Protein AF-A0A126Z7J5-F1 (afdb_monomer)

Mean predicted aligned error: 11.83 Å

Secondary structure (DSSP, 8-state):
--------------TTS---HHHHHHHHHHHHHHHHHHHHHTTPPPPHHHHHHHHHHHHHHHTTSPP--

Radius of gyration: 19.9 Å; Cα contacts (8 Å, |Δi|>4): 42; chains: 1; bounding box: 45×36×56 Å

Solvent-accessible surface area (backbone atoms only — not comparable to full-atom values): 4285 Å² total; per-residue (Å²): 140,91,82,79,86,83,73,76,91,68,81,76,70,63,92,88,75,80,73,56,68,46,57,52,21,42,56,52,19,50,54,28,48,51,52,38,50,50,25,51,75,69,74,41,83,52,58,68,66,42,55,53,50,22,54,52,20,47,51,50,45,43,66,89,58,76,82,87,125

pLDDT: mean 79.41, std 21.26, range [41.62, 98.25]

Nearest PDB structures (foldseek):
  2yfd-assembly1_D  TM=7.892E-01  e=1.667E+00  Deinococcus radiodurans R1 = ATCC 13939 = DSM 20539
  5hx1-assembly2_B  TM=7.934E-01  e=2.021E+00  Deinococcus radiodurans
  5hva-assembly1_A  TM=7.853E-01  e=2.451E+00  Deinococcus radiod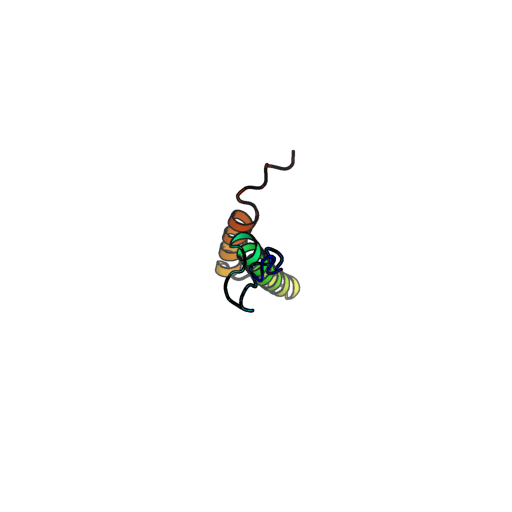urans
  5hwu-assembly1_A  TM=7.734E-01  e=2.971E+00  Deinococcus radiodurans R1 = ATCC 13939 = DSM 20539
  8vb0-assembly1_J  TM=3.784E-01  e=3.602E+00  Pectobacterium phage PhiM1

Structure (mmCIF, N/CA/C/O backbone):
data_AF-A0A126Z7J5-F1
#
_entry.id   AF-A0A126Z7J5-F1
#
loop_
_atom_site.group_PDB
_atom_site.id
_atom_site.type_symbol
_atom_site.label_atom_id
_a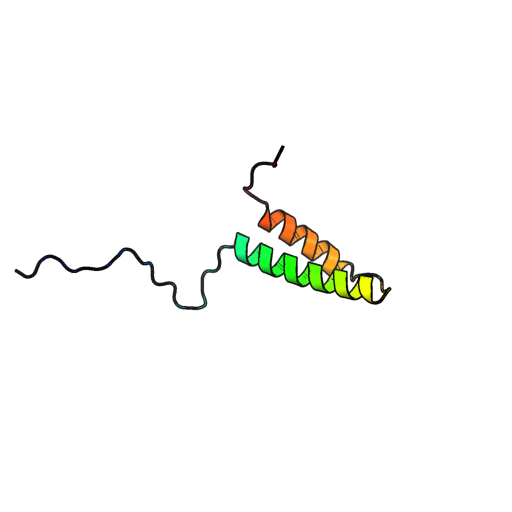tom_site.label_alt_id
_atom_site.label_comp_id
_atom_site.label_asym_id
_atom_site.label_entity_id
_atom_site.label_seq_id
_atom_site.pdbx_PDB_ins_code
_atom_site.Cartn_x
_atom_site.Cartn_y
_atom_site.Cartn_z
_atom_site.occupancy
_atom_site.B_iso_or_equiv
_atom_site.auth_seq_id
_atom_site.auth_comp_id
_atom_site.auth_asym_id
_atom_site.auth_atom_id
_atom_site.pdbx_PDB_model_num
ATOM 1 N N . MET A 1 1 ? 33.703 -25.927 -42.801 1.00 43.09 1 MET A N 1
ATOM 2 C CA . MET A 1 1 ? 32.810 -24.753 -42.833 1.00 43.09 1 MET A CA 1
ATOM 3 C C . MET A 1 1 ? 31.484 -25.195 -42.248 1.00 43.09 1 MET A C 1
ATOM 5 O O . MET A 1 1 ? 30.757 -25.906 -42.923 1.00 43.09 1 MET A O 1
ATOM 9 N N . ILE A 1 2 ? 31.247 -24.910 -40.969 1.00 43.78 2 ILE A N 1
ATOM 10 C CA . ILE A 1 2 ? 29.962 -25.165 -40.310 1.00 43.78 2 ILE A CA 1
ATOM 11 C C . ILE A 1 2 ? 29.463 -23.772 -39.945 1.00 43.78 2 ILE A C 1
ATOM 13 O O . ILE A 1 2 ? 29.951 -23.179 -38.988 1.00 43.78 2 ILE A O 1
ATOM 17 N N . ASP A 1 3 ? 28.619 -23.214 -40.804 1.00 45.91 3 ASP A N 1
ATOM 18 C CA . ASP A 1 3 ? 27.968 -21.923 -40.598 1.00 45.91 3 ASP A CA 1
ATOM 19 C C . ASP A 1 3 ? 26.491 -22.176 -40.277 1.00 45.91 3 ASP A C 1
ATOM 21 O O . ASP A 1 3 ? 25.915 -23.161 -40.746 1.00 45.91 3 ASP A O 1
ATOM 25 N N . GLY A 1 4 ? 25.899 -21.306 -39.463 1.00 43.25 4 GLY A N 1
ATOM 26 C CA . GLY A 1 4 ? 24.480 -21.353 -39.122 1.00 43.25 4 GLY A CA 1
ATOM 27 C C . GLY A 1 4 ? 24.164 -21.921 -37.743 1.00 43.25 4 GLY A C 1
ATOM 28 O O . GLY A 1 4 ? 23.233 -22.710 -37.592 1.00 43.25 4 GLY A O 1
ATOM 29 N N . GLY A 1 5 ? 24.923 -21.519 -36.721 1.00 41.62 5 GLY A N 1
ATOM 30 C CA . GLY A 1 5 ? 24.516 -21.687 -35.331 1.00 41.62 5 GLY A CA 1
ATOM 31 C C . GLY A 1 5 ? 23.178 -20.994 -35.080 1.00 41.62 5 GLY A C 1
ATOM 32 O O . GLY A 1 5 ? 23.086 -19.769 -35.090 1.00 41.62 5 GLY A O 1
ATOM 33 N N . GLY A 1 6 ? 22.146 -21.795 -34.832 1.00 49.31 6 GLY A N 1
ATOM 34 C CA . GLY A 1 6 ? 20.909 -21.319 -34.243 1.00 49.31 6 GLY A CA 1
ATOM 35 C C . GLY A 1 6 ? 21.142 -20.801 -32.825 1.00 49.31 6 GLY A C 1
ATOM 36 O O . GLY A 1 6 ? 21.868 -21.408 -32.032 1.00 49.31 6 GLY A O 1
ATOM 37 N N . ARG A 1 7 ? 20.480 -19.693 -32.502 1.00 51.66 7 ARG A N 1
ATOM 38 C CA . ARG A 1 7 ? 19.695 -19.538 -31.275 1.00 51.66 7 ARG A CA 1
ATOM 39 C C . ARG A 1 7 ? 19.040 -18.169 -31.285 1.00 51.66 7 ARG A C 1
ATOM 41 O O . ARG A 1 7 ? 19.708 -17.145 -31.211 1.00 51.66 7 ARG A O 1
ATOM 48 N N . ASP A 1 8 ? 17.720 -18.220 -31.395 1.00 51.00 8 ASP A N 1
ATOM 49 C CA . ASP A 1 8 ? 16.749 -17.310 -30.804 1.00 51.00 8 ASP A CA 1
ATOM 50 C C . ASP A 1 8 ? 17.373 -16.321 -29.817 1.00 51.00 8 ASP A C 1
ATOM 52 O O . ASP A 1 8 ? 17.993 -16.727 -28.830 1.00 51.00 8 ASP A O 1
ATOM 56 N N . GLY A 1 9 ? 17.123 -15.031 -30.039 1.00 45.72 9 GLY A N 1
ATOM 57 C CA . GLY A 1 9 ? 17.395 -13.936 -29.107 1.00 45.72 9 GLY A CA 1
ATOM 58 C C . GLY A 1 9 ? 16.554 -14.000 -27.828 1.00 45.72 9 GLY A C 1
ATOM 59 O O . GLY A 1 9 ? 16.004 -12.996 -27.390 1.00 45.72 9 GLY A O 1
ATOM 60 N N . ARG A 1 10 ? 16.438 -15.180 -27.216 1.00 46.31 10 ARG A N 1
ATOM 61 C CA . ARG A 1 10 ? 16.031 -15.332 -25.828 1.00 46.31 10 ARG A CA 1
ATOM 62 C C . ARG A 1 10 ? 17.244 -14.983 -24.985 1.00 46.31 10 ARG A C 1
ATOM 64 O O . ARG A 1 10 ? 18.102 -15.828 -24.731 1.00 46.31 10 ARG A O 1
ATOM 71 N N . CYS A 1 11 ? 17.308 -13.727 -24.555 1.00 48.72 11 CYS A N 1
ATOM 72 C CA . CYS A 1 11 ? 17.967 -13.395 -23.304 1.00 48.72 11 CYS A CA 1
ATOM 73 C C . CYS A 1 11 ? 17.359 -14.320 -22.242 1.00 48.72 11 CYS A C 1
ATOM 75 O O . CYS A 1 11 ? 16.217 -14.152 -21.825 1.00 48.72 11 CYS A O 1
ATOM 77 N N . GLN A 1 12 ? 18.081 -15.388 -21.922 1.00 47.06 12 GLN A N 1
ATOM 78 C CA . GLN A 1 12 ? 17.744 -16.301 -20.846 1.00 47.06 12 GLN A CA 1
ATOM 79 C C . GLN A 1 12 ? 18.070 -15.554 -19.554 1.00 47.06 12 GLN A C 1
ATOM 81 O O . GLN A 1 12 ? 19.230 -15.488 -19.153 1.00 47.06 12 GLN A O 1
ATOM 86 N N . THR A 1 13 ? 17.059 -14.927 -18.956 1.00 48.69 13 THR A N 1
ATOM 87 C CA . THR A 1 13 ? 17.125 -14.424 -17.584 1.00 48.69 13 THR A CA 1
ATOM 88 C C . THR A 1 13 ? 17.420 -15.616 -16.682 1.00 48.69 13 THR A C 1
ATOM 90 O O . THR A 1 13 ? 16.656 -16.580 -16.656 1.00 48.69 13 THR A O 1
ATOM 93 N N . ILE A 1 14 ? 18.553 -15.578 -15.981 1.00 54.44 14 ILE A N 1
ATOM 94 C CA . ILE A 1 14 ? 18.802 -16.476 -14.854 1.00 54.44 14 ILE A CA 1
ATOM 95 C C . ILE A 1 14 ? 17.656 -16.237 -13.872 1.00 54.44 14 ILE A C 1
ATOM 97 O O . ILE A 1 14 ? 17.450 -15.104 -13.438 1.00 54.44 14 ILE A O 1
ATOM 101 N N . GLU A 1 15 ? 16.882 -17.284 -13.593 1.00 51.97 15 GLU A N 1
ATOM 102 C CA . GLU A 1 15 ? 15.708 -17.256 -12.722 1.00 51.97 15 GLU A CA 1
ATOM 103 C C . GLU A 1 15 ? 16.062 -16.584 -11.381 1.00 51.97 15 GLU A C 1
ATOM 105 O O . GLU A 1 15 ? 16.705 -17.187 -10.525 1.00 51.97 15 GLU A O 1
ATOM 110 N N . GLY A 1 16 ? 15.702 -15.303 -11.224 1.00 54.31 16 GLY A N 1
ATOM 111 C CA . GLY A 1 16 ? 15.827 -14.570 -9.961 1.00 54.31 16 GLY A CA 1
ATOM 112 C C . GLY A 1 16 ? 16.479 -13.181 -9.987 1.00 54.31 16 GLY A C 1
ATOM 113 O O . GLY A 1 16 ? 16.402 -12.503 -8.967 1.00 54.31 16 GLY A O 1
ATOM 114 N N . ILE A 1 17 ? 17.091 -12.709 -11.082 1.00 55.25 17 ILE A N 1
ATOM 115 C CA . ILE A 1 17 ? 17.751 -11.382 -11.105 1.00 55.25 17 ILE A CA 1
ATOM 116 C C . ILE A 1 17 ? 17.455 -10.648 -12.417 1.00 55.25 17 ILE A C 1
ATOM 118 O O . ILE A 1 17 ? 18.252 -10.725 -13.339 1.00 55.25 17 ILE A O 1
ATOM 122 N N . ASP A 1 18 ? 16.266 -10.047 -12.519 1.00 60.44 18 ASP A N 1
ATOM 123 C CA . ASP A 1 18 ? 15.955 -8.748 -13.164 1.00 60.44 18 ASP A CA 1
ATOM 124 C C . ASP A 1 18 ? 14.424 -8.660 -13.325 1.00 60.44 18 ASP A C 1
ATOM 126 O O . ASP A 1 18 ? 13.870 -8.836 -14.410 1.00 60.44 18 ASP A O 1
ATOM 130 N N . MET A 1 19 ? 13.690 -8.477 -12.220 1.00 72.75 19 MET A N 1
ATOM 131 C CA . MET A 1 19 ? 12.293 -8.055 -12.351 1.00 72.75 19 MET A CA 1
ATOM 132 C C . MET A 1 19 ? 12.307 -6.575 -12.754 1.00 72.75 19 MET A C 1
ATOM 134 O O . MET A 1 19 ? 12.944 -5.779 -12.055 1.00 72.75 19 MET A O 1
ATOM 138 N N . PRO A 1 20 ? 11.617 -6.174 -13.837 1.00 84.94 20 PRO A N 1
ATOM 139 C CA . PRO A 1 20 ? 11.477 -4.774 -14.203 1.00 84.94 20 PRO A CA 1
ATOM 140 C C . PRO A 1 20 ? 11.040 -3.937 -12.999 1.00 84.94 20 PRO A C 1
ATOM 142 O O . PRO A 1 20 ? 10.090 -4.299 -12.306 1.00 84.94 20 PRO A O 1
ATOM 145 N N . LEU A 1 21 ? 11.687 -2.787 -12.775 1.00 84.69 21 LEU A N 1
ATOM 146 C CA . LEU A 1 21 ? 11.414 -1.907 -11.626 1.00 84.69 21 LEU A CA 1
ATOM 147 C C . LEU A 1 21 ? 9.915 -1.616 -11.449 1.00 84.69 21 LEU A C 1
ATOM 149 O O . LEU A 1 21 ? 9.405 -1.564 -10.335 1.00 84.69 21 LEU A O 1
ATOM 153 N N . ARG A 1 22 ? 9.200 -1.472 -12.566 1.00 86.75 22 ARG A N 1
ATOM 154 C CA . ARG A 1 22 ? 7.758 -1.230 -12.587 1.00 86.75 22 ARG A CA 1
ATOM 155 C C . ARG A 1 22 ? 6.939 -2.423 -12.093 1.00 86.75 22 ARG A C 1
ATOM 157 O O . ARG A 1 22 ? 5.928 -2.226 -11.427 1.00 86.75 22 ARG A O 1
ATOM 164 N N . GLU A 1 23 ? 7.340 -3.641 -12.437 1.00 89.12 23 GLU A N 1
ATOM 165 C CA . GLU A 1 23 ? 6.690 -4.858 -11.943 1.00 89.12 23 GLU A CA 1
ATOM 166 C C . GLU A 1 23 ? 6.989 -5.047 -10.457 1.00 89.12 23 GLU A C 1
ATOM 168 O O . GLU A 1 23 ?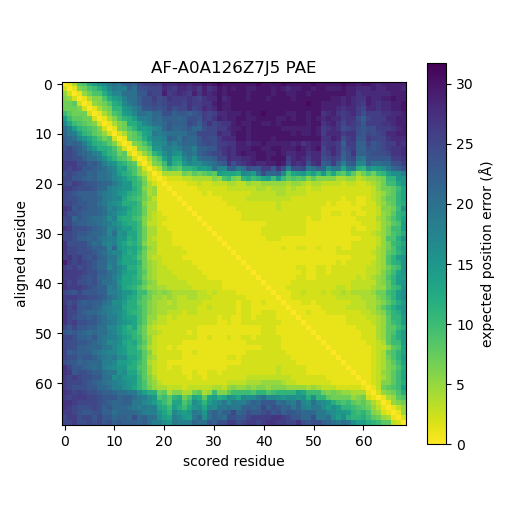 6.060 -5.245 -9.682 1.00 89.12 23 GLU A O 1
ATOM 173 N N . ALA A 1 24 ? 8.234 -4.816 -10.032 1.00 90.69 24 ALA A N 1
ATOM 174 C CA . ALA A 1 24 ? 8.596 -4.838 -8.616 1.00 90.69 24 ALA A CA 1
ATOM 175 C C . ALA A 1 24 ? 7.797 -3.808 -7.798 1.00 90.69 24 ALA A C 1
ATOM 177 O O . ALA A 1 24 ? 7.308 -4.118 -6.714 1.00 90.69 24 ALA A O 1
ATOM 178 N N . ALA A 1 25 ? 7.598 -2.601 -8.335 1.00 92.56 25 ALA A N 1
ATOM 179 C CA . ALA A 1 25 ? 6.762 -1.586 -7.702 1.00 92.56 25 ALA A CA 1
ATOM 180 C C . ALA A 1 25 ? 5.293 -2.028 -7.587 1.00 92.56 25 ALA A C 1
ATOM 182 O O . ALA A 1 25 ? 4.669 -1.797 -6.557 1.00 92.56 25 ALA A O 1
ATOM 183 N N . ARG A 1 26 ? 4.733 -2.706 -8.597 1.00 93.25 26 ARG A N 1
ATOM 184 C CA . ARG A 1 26 ? 3.359 -3.239 -8.528 1.00 93.25 26 ARG A CA 1
ATOM 185 C C . ARG A 1 26 ? 3.218 -4.309 -7.452 1.00 93.25 26 ARG A C 1
ATOM 187 O O . ARG A 1 26 ? 2.296 -4.220 -6.650 1.00 93.25 26 ARG A O 1
ATOM 194 N N . GLU A 1 27 ? 4.154 -5.251 -7.395 1.00 94.88 27 GLU A N 1
ATOM 195 C CA . GLU A 1 27 ? 4.155 -6.298 -6.371 1.00 94.88 27 GLU A CA 1
ATOM 196 C C . GLU A 1 27 ? 4.229 -5.685 -4.965 1.00 94.88 27 GLU A C 1
ATOM 198 O O . GLU A 1 27 ? 3.432 -6.020 -4.091 1.00 94.88 27 GLU A O 1
ATOM 203 N N . MET A 1 28 ? 5.130 -4.718 -4.751 1.00 96.69 28 MET A N 1
ATOM 204 C CA . MET A 1 28 ? 5.235 -4.033 -3.458 1.00 96.69 28 MET A CA 1
ATOM 205 C C . MET A 1 28 ? 3.974 -3.230 -3.125 1.00 96.69 28 MET A C 1
ATOM 207 O O . MET A 1 28 ? 3.492 -3.297 -1.994 1.00 96.69 28 MET A O 1
ATOM 211 N N . ARG A 1 29 ? 3.397 -2.512 -4.097 1.00 96.50 29 ARG A N 1
ATOM 212 C CA . ARG A 1 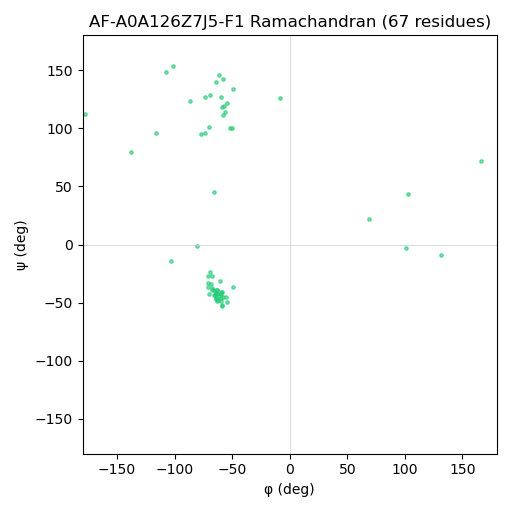29 ? 2.114 -1.812 -3.930 1.00 96.50 29 ARG A CA 1
ATOM 213 C C . ARG A 1 29 ? 1.027 -2.779 -3.463 1.00 96.50 29 ARG A C 1
ATOM 215 O O . ARG A 1 29 ? 0.289 -2.450 -2.539 1.00 96.50 29 ARG A O 1
ATOM 222 N N . ASP A 1 30 ? 0.933 -3.957 -4.069 1.00 97.31 30 ASP A N 1
ATOM 223 C CA . ASP A 1 30 ? -0.121 -4.926 -3.765 1.00 97.31 30 ASP A CA 1
ATOM 224 C C . ASP A 1 30 ? 0.066 -5.565 -2.378 1.00 97.31 30 ASP A C 1
ATOM 226 O O . ASP A 1 30 ? -0.917 -5.777 -1.664 1.00 97.31 30 ASP A O 1
ATOM 230 N N . VAL A 1 31 ? 1.313 -5.766 -1.930 1.00 97.75 31 VAL A N 1
ATOM 231 C CA . VAL A 1 31 ? 1.618 -6.181 -0.548 1.00 97.75 31 VAL A CA 1
ATOM 232 C C . VAL A 1 31 ? 1.081 -5.167 0.463 1.00 97.75 31 VAL A C 1
ATOM 234 O O . VAL A 1 31 ? 0.321 -5.543 1.360 1.00 97.75 31 VAL A O 1
ATOM 237 N N . TYR A 1 32 ? 1.412 -3.881 0.302 1.00 97.94 32 TYR A N 1
ATOM 238 C CA . TYR A 1 32 ? 0.930 -2.846 1.224 1.00 97.94 32 TYR A CA 1
ATOM 239 C C . TYR A 1 32 ? -0.583 -2.627 1.109 1.00 97.94 32 TYR A C 1
ATOM 241 O O . TYR A 1 32 ? -1.245 -2.408 2.121 1.00 97.94 32 TYR A O 1
ATOM 249 N N . ALA A 1 33 ? -1.165 -2.754 -0.088 1.00 97.94 33 ALA A N 1
ATOM 250 C CA . ALA A 1 33 ? -2.614 -2.693 -0.269 1.00 97.94 33 ALA A CA 1
ATOM 251 C C . ALA A 1 33 ? -3.328 -3.794 0.531 1.00 97.94 33 ALA A C 1
ATOM 253 O O . ALA A 1 33 ? -4.327 -3.521 1.197 1.00 97.94 33 ALA A O 1
ATOM 254 N N . ASN A 1 34 ? -2.796 -5.020 0.516 1.00 98.19 34 ASN A N 1
ATOM 255 C CA . ASN A 1 34 ? -3.337 -6.130 1.297 1.00 98.19 34 ASN A CA 1
ATOM 256 C C . ASN A 1 34 ? -3.198 -5.905 2.806 1.00 98.19 34 ASN A C 1
ATOM 258 O O . ASN A 1 34 ? -4.111 -6.234 3.563 1.00 98.19 34 ASN A O 1
ATOM 262 N N . GLU A 1 35 ? -2.078 -5.344 3.257 1.00 97.25 35 GLU A N 1
ATOM 263 C CA . GLU A 1 35 ? -1.882 -5.003 4.666 1.00 97.25 35 GLU A CA 1
ATOM 264 C C . GLU A 1 35 ? -2.899 -3.958 5.145 1.00 97.25 35 GLU A C 1
ATOM 266 O O . GLU A 1 35 ? -3.568 -4.168 6.161 1.00 97.25 35 GLU A O 1
ATOM 271 N N . ILE A 1 36 ? -3.071 -2.880 4.374 1.00 98.25 36 ILE A N 1
ATOM 272 C CA . ILE A 1 36 ? -4.062 -1.831 4.637 1.00 98.25 36 ILE A CA 1
ATOM 273 C C . ILE A 1 36 ? -5.469 -2.434 4.648 1.00 98.25 36 ILE A C 1
ATOM 275 O O . ILE A 1 36 ? -6.227 -2.216 5.594 1.00 98.25 36 ILE A O 1
ATOM 279 N N . ALA A 1 37 ? -5.814 -3.241 3.639 1.00 98.12 37 ALA A N 1
ATOM 280 C CA . ALA A 1 37 ? -7.116 -3.892 3.550 1.00 98.12 37 ALA A CA 1
ATOM 281 C C . ALA A 1 37 ? -7.380 -4.801 4.757 1.00 98.12 37 ALA A C 1
ATOM 283 O O . ALA A 1 37 ? -8.480 -4.785 5.306 1.00 98.12 37 ALA A O 1
ATOM 284 N N . ARG A 1 38 ? -6.371 -5.550 5.220 1.00 98.25 38 ARG A N 1
ATOM 285 C CA . ARG A 1 38 ? -6.479 -6.398 6.413 1.00 98.25 38 ARG A CA 1
ATOM 286 C C . ARG A 1 38 ? -6.774 -5.576 7.668 1.00 98.25 38 ARG A C 1
ATOM 288 O O . ARG A 1 38 ? -7.642 -5.976 8.439 1.00 98.25 38 ARG A O 1
ATOM 295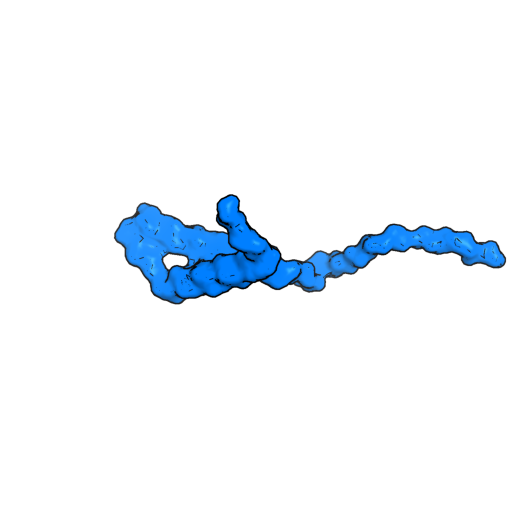 N N . ALA A 1 39 ? -6.088 -4.448 7.866 1.00 97.94 39 ALA A N 1
ATOM 296 C CA . ALA A 1 39 ? -6.331 -3.561 9.006 1.00 97.94 39 ALA A CA 1
ATOM 297 C C . ALA A 1 39 ? -7.752 -2.977 8.970 1.00 97.94 39 ALA A C 1
ATOM 299 O O . ALA A 1 39 ? -8.496 -3.113 9.941 1.00 97.94 39 ALA A O 1
ATOM 300 N N . VAL A 1 40 ? -8.174 -2.446 7.815 1.00 98.19 40 VAL A N 1
ATOM 301 C CA . VAL A 1 40 ? -9.536 -1.922 7.618 1.00 98.19 40 VAL A CA 1
ATOM 302 C C . VAL A 1 40 ? -10.586 -2.998 7.896 1.00 98.19 40 VAL A C 1
ATOM 304 O O . VAL A 1 40 ? -11.556 -2.749 8.608 1.00 98.19 40 VAL A O 1
ATOM 307 N N . HIS A 1 41 ? -10.388 -4.212 7.381 1.00 98.19 41 HIS A N 1
ATOM 308 C CA . HIS A 1 41 ? -11.331 -5.316 7.564 1.00 98.19 41 HIS A CA 1
ATOM 309 C C . HIS A 1 41 ? -11.398 -5.806 9.020 1.00 98.19 41 HIS A C 1
ATOM 311 O O . HIS A 1 41 ? -12.432 -6.302 9.461 1.00 98.19 41 HIS A O 1
ATOM 317 N N . ALA A 1 42 ? -10.319 -5.634 9.787 1.00 97.88 42 ALA A N 1
ATOM 318 C CA . ALA A 1 42 ? -10.288 -5.881 11.226 1.00 97.88 42 ALA A CA 1
ATOM 319 C C . ALA A 1 42 ? -10.884 -4.727 12.061 1.00 97.88 42 ALA A C 1
ATOM 321 O O . ALA A 1 42 ? -10.917 -4.823 13.287 1.00 97.88 42 ALA A O 1
ATOM 322 N N . GLY A 1 43 ? -11.339 -3.636 11.430 1.00 98.25 43 GLY A N 1
ATOM 323 C CA . GLY A 1 43 ? -11.796 -2.427 12.121 1.00 98.25 43 GLY A CA 1
ATOM 324 C C . GLY A 1 43 ? -10.666 -1.664 12.819 1.00 98.25 43 GLY A C 1
ATOM 325 O O . GLY A 1 43 ? -10.918 -0.9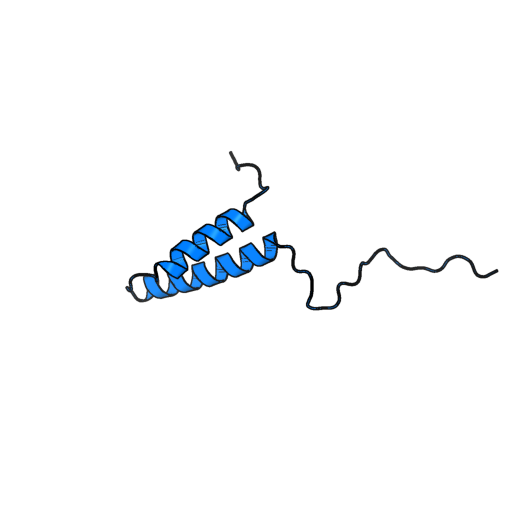25 13.768 1.00 98.25 43 GLY A O 1
ATOM 326 N N . GLN A 1 44 ? -9.423 -1.874 12.384 1.00 98.25 44 GLN A N 1
ATOM 327 C CA . GLN A 1 44 ? -8.228 -1.228 12.915 1.00 98.25 44 GLN A CA 1
ATOM 328 C C . GLN A 1 44 ? -7.784 -0.087 12.000 1.00 98.25 44 GLN A C 1
ATOM 330 O O . GLN A 1 44 ? -8.033 -0.098 10.793 1.00 98.25 44 GLN A O 1
ATOM 335 N N . GLU A 1 45 ? -7.093 0.892 12.579 1.00 97.69 45 GLU A N 1
ATOM 336 C CA . GLU A 1 45 ? -6.416 1.917 11.792 1.00 97.69 45 GLU A CA 1
ATOM 337 C C . GLU A 1 45 ? -5.221 1.286 11.051 1.00 97.69 45 GLU A C 1
ATOM 339 O O . GLU A 1 45 ? -4.421 0.590 11.685 1.00 97.69 45 GLU A O 1
ATOM 344 N N . PRO A 1 46 ? -5.099 1.473 9.722 1.00 97.38 46 PRO A N 1
ATOM 345 C CA . PRO A 1 46 ? -3.936 1.015 8.974 1.00 97.38 46 PRO A CA 1
ATOM 346 C C . PRO A 1 46 ? -2.651 1.673 9.461 1.00 97.38 46 PRO A C 1
ATOM 348 O O . PRO A 1 46 ? -2.638 2.852 9.811 1.00 97.38 46 PRO A O 1
ATOM 351 N N . ASP A 1 47 ? -1.552 0.925 9.408 1.00 97.31 47 ASP A N 1
ATOM 352 C CA . ASP A 1 47 ? -0.242 1.464 9.738 1.00 97.31 47 ASP A CA 1
ATOM 353 C C . ASP A 1 47 ? 0.115 2.646 8.798 1.00 97.31 47 ASP A C 1
ATOM 355 O O . ASP A 1 47 ? 0.063 2.500 7.569 1.00 97.31 47 ASP A O 1
ATOM 359 N N . PRO A 1 48 ? 0.480 3.829 9.334 1.00 97.69 48 PRO A N 1
ATOM 360 C CA . PRO A 1 48 ? 0.792 4.996 8.509 1.00 97.69 48 PRO A CA 1
ATOM 361 C C . PRO A 1 48 ? 1.965 4.773 7.547 1.00 97.69 48 PRO A C 1
ATOM 363 O O . PRO A 1 48 ? 1.984 5.343 6.454 1.00 97.69 48 PRO A O 1
ATOM 366 N N . PHE A 1 49 ? 2.941 3.941 7.918 1.00 97.25 49 PHE A N 1
ATOM 367 C CA . PHE A 1 49 ? 4.056 3.590 7.046 1.00 97.25 49 PHE A CA 1
ATOM 368 C C . PHE A 1 49 ? 3.604 2.680 5.897 1.00 97.25 49 PHE A C 1
ATOM 370 O O . PHE A 1 49 ? 4.065 2.877 4.770 1.00 97.25 49 PHE A O 1
ATOM 377 N N . ALA A 1 50 ? 2.663 1.759 6.126 1.00 97.00 50 ALA A N 1
ATOM 378 C CA . ALA A 1 50 ? 2.053 0.972 5.053 1.00 97.00 50 ALA A CA 1
ATOM 379 C C . ALA A 1 50 ? 1.324 1.869 4.035 1.00 97.00 50 ALA A C 1
ATOM 381 O O . ALA A 1 50 ? 1.498 1.698 2.828 1.00 97.00 50 ALA A O 1
ATOM 382 N N . VAL A 1 51 ? 0.585 2.884 4.501 1.00 97.56 51 VAL A N 1
ATOM 383 C CA . VAL A 1 51 ? -0.110 3.853 3.628 1.00 97.56 51 VAL A CA 1
ATOM 384 C C . VAL A 1 51 ? 0.875 4.679 2.794 1.00 97.56 51 VAL A C 1
ATOM 386 O O . VAL A 1 51 ? 0.708 4.804 1.579 1.00 97.56 51 VAL A O 1
ATOM 389 N N . VAL A 1 52 ? 1.927 5.219 3.418 1.00 97.81 52 VAL A N 1
ATOM 390 C CA . VAL A 1 52 ? 2.964 5.990 2.708 1.00 97.81 52 VAL A CA 1
ATOM 391 C C . VAL A 1 52 ? 3.714 5.112 1.703 1.00 97.81 52 VAL A C 1
ATOM 393 O O . VAL A 1 52 ? 3.976 5.542 0.579 1.00 97.81 52 VAL A O 1
ATOM 396 N N . SER A 1 53 ? 4.033 3.874 2.083 1.00 96.94 53 SER A N 1
ATOM 397 C CA . SER A 1 53 ? 4.724 2.922 1.210 1.00 96.94 53 SER A CA 1
ATOM 398 C C . SER A 1 53 ? 3.863 2.530 0.015 1.00 96.94 53 SER A C 1
ATOM 400 O O . SER A 1 53 ? 4.354 2.546 -1.113 1.00 96.94 53 SER A O 1
ATOM 402 N N . TRP A 1 54 ? 2.572 2.262 0.229 1.00 97.62 54 TRP A N 1
ATOM 403 C CA . TRP A 1 54 ? 1.620 2.018 -0.853 1.00 97.62 54 TRP A CA 1
ATOM 404 C C . TRP A 1 54 ? 1.614 3.168 -1.867 1.00 97.62 54 TRP A C 1
ATOM 406 O O . TRP A 1 54 ? 1.788 2.921 -3.058 1.00 97.62 54 TRP A O 1
ATOM 416 N N . ALA A 1 55 ? 1.498 4.417 -1.399 1.00 96.81 55 ALA A N 1
ATOM 417 C CA . ALA A 1 55 ? 1.451 5.591 -2.273 1.00 96.81 55 ALA A CA 1
ATOM 418 C C . ALA A 1 55 ? 2.748 5.771 -3.080 1.00 96.81 55 ALA A C 1
ATOM 420 O O . ALA A 1 55 ? 2.712 6.088 -4.268 1.00 96.81 55 ALA A O 1
ATOM 421 N N . LYS A 1 56 ? 3.910 5.519 -2.460 1.00 95.31 56 LYS A N 1
ATOM 422 C CA . LYS A 1 56 ? 5.201 5.543 -3.160 1.00 95.31 56 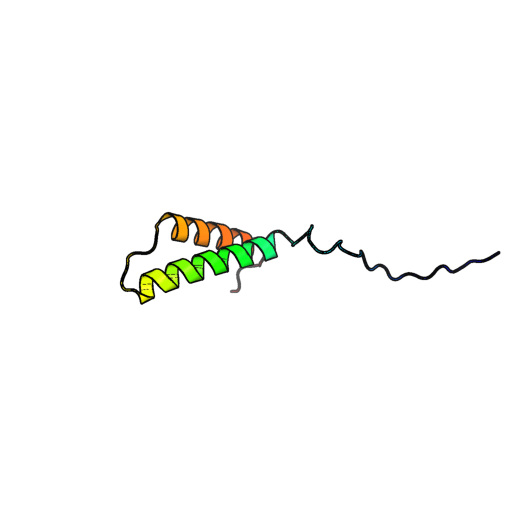LYS A CA 1
ATOM 423 C C . LYS A 1 56 ? 5.227 4.530 -4.310 1.00 95.31 56 LYS A C 1
ATOM 425 O O . LYS A 1 56 ? 5.532 4.899 -5.443 1.00 95.31 56 LYS A O 1
ATOM 430 N N . TYR A 1 57 ? 4.900 3.272 -4.024 1.00 93.94 57 TYR A N 1
ATOM 431 C CA . TYR A 1 57 ? 4.963 2.208 -5.024 1.00 93.94 57 TYR A CA 1
ATOM 432 C C . TYR A 1 57 ? 3.863 2.329 -6.086 1.00 93.94 57 TYR A C 1
ATOM 434 O O . TYR A 1 57 ? 4.067 1.924 -7.228 1.00 93.94 57 TYR A O 1
ATOM 442 N N . GLU A 1 58 ? 2.719 2.932 -5.760 1.00 94.88 58 GLU A N 1
ATOM 443 C CA . GLU A 1 58 ? 1.677 3.280 -6.728 1.00 94.88 58 GLU A CA 1
ATOM 444 C C . GLU A 1 58 ? 2.161 4.337 -7.734 1.00 94.88 58 GLU A C 1
ATOM 446 O O . GLU A 1 58 ? 2.003 4.149 -8.947 1.00 94.88 58 GLU A O 1
ATOM 451 N N . ALA A 1 59 ? 2.861 5.374 -7.268 1.00 92.19 59 ALA A N 1
ATOM 452 C CA . ALA A 1 59 ? 3.504 6.356 -8.138 1.00 92.19 59 ALA A CA 1
ATOM 453 C C . ALA A 1 59 ? 4.611 5.732 -9.013 1.00 92.19 59 ALA A C 1
ATOM 455 O O . ALA A 1 59 ? 4.708 6.017 -10.209 1.00 92.19 59 ALA A O 1
ATOM 456 N N . GLU A 1 60 ? 5.434 4.836 -8.463 1.00 91.12 60 GLU A N 1
ATOM 457 C CA . GLU A 1 60 ? 6.480 4.126 -9.219 1.00 91.12 60 GLU A CA 1
ATOM 458 C C . GLU A 1 60 ? 5.885 3.144 -10.249 1.00 91.12 60 GLU A C 1
ATOM 460 O O . GLU A 1 60 ? 6.365 3.050 -11.380 1.00 91.12 60 GLU A O 1
ATOM 465 N N . ALA A 1 61 ? 4.787 2.462 -9.910 1.00 90.44 61 ALA A N 1
ATOM 466 C CA . ALA A 1 61 ? 4.078 1.540 -10.799 1.00 90.44 61 ALA A CA 1
ATOM 467 C C . ALA A 1 61 ? 3.359 2.239 -11.970 1.00 90.44 61 ALA A C 1
ATOM 469 O O . ALA A 1 61 ? 3.086 1.607 -13.003 1.00 90.44 61 ALA A O 1
ATOM 470 N N . THR A 1 62 ? 3.028 3.522 -11.816 1.00 86.38 62 THR A N 1
ATOM 471 C CA . THR A 1 62 ? 2.317 4.342 -12.813 1.00 86.38 62 THR A CA 1
ATOM 472 C C . THR A 1 62 ? 3.231 5.305 -13.568 1.00 86.38 62 THR A C 1
ATOM 474 O O . THR A 1 62 ? 2.851 5.779 -14.639 1.00 86.38 62 THR A O 1
ATOM 477 N N . SER A 1 63 ? 4.455 5.535 -13.087 1.00 77.81 63 SER A N 1
ATOM 478 C CA . SER A 1 63 ? 5.454 6.364 -13.764 1.00 77.81 63 SER A CA 1
ATOM 479 C C . SER A 1 63 ? 5.722 5.847 -15.186 1.00 77.81 63 SER A C 1
ATOM 481 O O . SER A 1 63 ? 6.222 4.740 -15.385 1.00 77.81 63 SER A O 1
ATOM 483 N N . GLY A 1 64 ? 5.346 6.646 -16.189 1.00 64.00 64 GLY A N 1
ATOM 484 C CA . GLY A 1 64 ? 5.459 6.314 -17.616 1.00 64.00 64 GLY A CA 1
ATOM 485 C C . GLY A 1 64 ? 4.162 5.848 -18.288 1.00 64.00 64 GLY A C 1
ATOM 486 O O . GLY A 1 64 ? 4.155 5.642 -19.500 1.00 64.00 64 GLY A O 1
ATOM 487 N N . GLU A 1 65 ? 3.059 5.709 -17.550 1.00 61.78 65 GLU A N 1
ATOM 488 C CA . GLU A 1 65 ? 1.732 5.543 -18.143 1.00 61.78 65 GLU A CA 1
ATOM 489 C C . GLU A 1 65 ? 1.145 6.937 -18.426 1.00 61.78 65 GLU A C 1
ATOM 491 O O . GLU A 1 65 ? 1.084 7.759 -17.508 1.00 61.78 65 GLU A O 1
ATOM 496 N N . PRO A 1 66 ? 0.754 7.267 -19.675 1.00 54.53 66 PRO A N 1
ATOM 497 C CA . PRO A 1 66 ? 0.049 8.518 -19.922 1.00 54.53 66 PRO A CA 1
ATOM 498 C C . PRO A 1 66 ? -1.224 8.540 -19.064 1.00 54.53 66 PRO A C 1
ATOM 500 O O . PRO A 1 66 ? -1.850 7.484 -18.899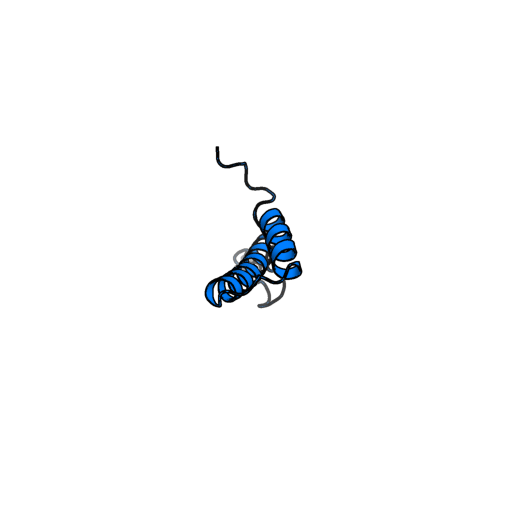 1.00 54.53 66 PRO A O 1
ATOM 503 N N . PRO A 1 67 ? -1.619 9.705 -18.514 1.00 55.84 67 PRO A N 1
ATOM 504 C CA . PRO A 1 67 ? -2.860 9.801 -17.762 1.00 55.84 67 PRO A CA 1
ATOM 505 C C . PRO A 1 67 ? -3.986 9.275 -18.649 1.00 55.84 67 PRO A C 1
ATOM 507 O O . PRO A 1 67 ? -4.172 9.751 -19.771 1.00 55.84 67 PRO A O 1
ATOM 510 N N . ARG A 1 68 ? -4.701 8.247 -18.182 1.00 58.16 68 ARG A N 1
ATOM 511 C CA . ARG A 1 68 ? -5.914 7.798 -18.864 1.00 58.16 68 ARG A CA 1
ATOM 512 C C . ARG A 1 68 ? -6.962 8.890 -18.650 1.00 58.16 68 ARG A C 1
ATOM 514 O O . ARG A 1 68 ? -7.476 9.026 -17.545 1.00 58.16 68 ARG A O 1
ATOM 521 N N . THR A 1 69 ? -7.158 9.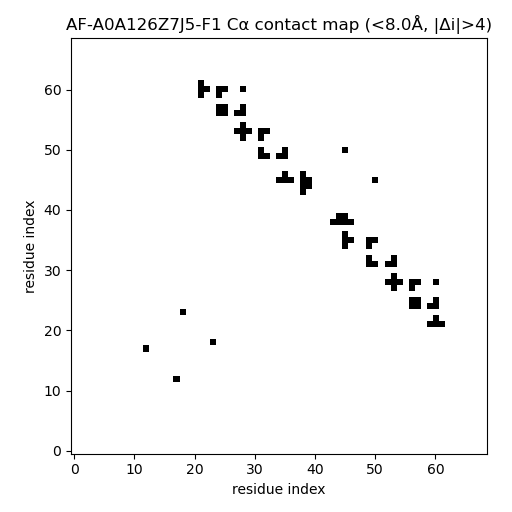712 -19.679 1.00 57.12 69 THR A N 1
ATOM 522 C CA . THR A 1 69 ? -8.231 10.712 -19.799 1.00 57.12 69 THR A CA 1
ATOM 523 C C . THR A 1 69 ? -9.570 10.047 -20.038 1.00 57.12 69 THR A C 1
ATOM 525 O O . THR A 1 69 ? -9.577 9.081 -20.836 1.00 57.12 69 THR A O 1
#

Foldseek 3Di:
DDDDDDDDPPPPPPPPPDDPQLVVLVVQLVVLVVQCVVCVVVVHHGDPVSVVSNVVSVCSNCVPPDPPD

Sequence (69 aa):
MIDGGGRDGRCQTIEGIDMPLREAAREMRDVYANEIARAVHAGQEPDPFAVVSWAKYEAEATSGEPPRT